Protein AF-A0A354AZF1-F1 (afdb_monomer_lite)

Radius of gyration: 18.81 Å; chains: 1; bounding box: 49×22×41 Å

Secondary structure (DSSP, 8-state):
-HHHHHHHSEEEEEETTEEEEEE----------GGG-PPPHHHHTT-S----------HHHHHHHH--

Structure (mmCIF, N/CA/C/O backbone):
data_AF-A0A354AZF1-F1
#
_entry.id   AF-A0A354AZF1-F1
#
loop_
_atom_site.group_PDB
_atom_site.id
_atom_site.type_symbol
_atom_site.label_atom_id
_atom_site.label_alt_id
_atom_site.label_comp_id
_atom_site.label_asym_id
_atom_site.label_entity_id
_atom_site.label_seq_id
_atom_site.pdbx_PDB_ins_code
_atom_site.Cartn_x
_atom_site.Cartn_y
_atom_site.Cartn_z
_atom_site.occupancy
_atom_site.B_iso_or_equiv
_atom_site.auth_seq_id
_atom_site.auth_comp_id
_atom_site.auth_asym_id
_atom_site.auth_atom_id
_atom_site.pdbx_PDB_model_num
ATOM 1 N N . VAL A 1 1 ? 8.908 0.362 -4.481 1.00 85.38 1 VAL A N 1
ATOM 2 C CA . VAL A 1 1 ? 8.485 -0.573 -5.554 1.00 85.38 1 VAL A CA 1
ATOM 3 C C . VAL A 1 1 ? 6.968 -0.665 -5.661 1.00 85.38 1 VAL A C 1
ATOM 5 O O . VAL A 1 1 ? 6.447 -0.064 -6.579 1.00 85.38 1 VAL A O 1
ATOM 8 N N . LEU A 1 2 ? 6.232 -1.310 -4.740 1.00 91.25 2 LEU A N 1
ATOM 9 C CA . LEU A 1 2 ? 4.768 -1.483 -4.890 1.00 91.25 2 LEU A CA 1
ATOM 10 C C . LEU A 1 2 ? 3.994 -0.163 -5.029 1.00 91.25 2 LEU A C 1
ATOM 12 O O . LEU A 1 2 ? 3.211 -0.009 -5.960 1.00 91.25 2 LEU A O 1
ATOM 16 N N . LEU A 1 3 ? 4.246 0.800 -4.139 1.00 90.81 3 LEU A N 1
ATOM 17 C CA . LEU A 1 3 ? 3.620 2.126 -4.200 1.00 90.81 3 LEU A CA 1
ATOM 18 C C . LEU A 1 3 ? 4.010 2.889 -5.473 1.00 90.81 3 LEU A C 1
ATOM 20 O O . LEU A 1 3 ? 3.166 3.538 -6.078 1.00 90.81 3 LEU A O 1
ATOM 24 N N . ASP A 1 4 ? 5.268 2.777 -5.912 1.00 91.19 4 ASP A N 1
ATOM 25 C CA . ASP A 1 4 ? 5.734 3.402 -7.157 1.00 91.19 4 ASP A CA 1
ATOM 26 C C . ASP A 1 4 ? 5.068 2.770 -8.383 1.00 91.19 4 ASP A C 1
ATOM 28 O O . ASP A 1 4 ? 4.704 3.471 -9.324 1.00 91.19 4 ASP A O 1
ATOM 32 N N . SER A 1 5 ? 4.869 1.451 -8.379 1.00 94.62 5 SER A N 1
ATOM 33 C CA . SER A 1 5 ? 4.191 0.739 -9.461 1.00 94.62 5 SER A CA 1
ATOM 34 C C . SER A 1 5 ? 2.699 1.039 -9.509 1.00 94.62 5 SER A C 1
ATOM 36 O O . SER A 1 5 ? 2.164 1.236 -10.597 1.00 94.62 5 SER A O 1
ATOM 38 N N . ALA A 1 6 ? 2.044 1.135 -8.349 1.00 92.38 6 ALA A N 1
ATOM 39 C CA . ALA A 1 6 ? 0.652 1.565 -8.250 1.00 92.38 6 ALA A CA 1
ATOM 40 C C . ALA A 1 6 ? 0.468 3.003 -8.763 1.00 92.38 6 ALA A C 1
ATOM 42 O O . ALA A 1 6 ? -0.459 3.268 -9.521 1.00 92.38 6 ALA A O 1
ATOM 43 N N . ALA A 1 7 ? 1.375 3.917 -8.398 1.00 90.00 7 ALA A N 1
ATOM 44 C CA . ALA A 1 7 ? 1.300 5.321 -8.800 1.00 90.00 7 ALA A CA 1
ATOM 45 C C . ALA A 1 7 ? 1.679 5.554 -10.275 1.00 90.00 7 ALA A C 1
ATOM 47 O O . ALA A 1 7 ? 1.038 6.345 -10.961 1.00 90.00 7 ALA A O 1
ATOM 48 N N . SER A 1 8 ? 2.720 4.881 -10.777 1.00 93.44 8 SER A N 1
ATOM 49 C CA . SER A 1 8 ? 3.218 5.075 -12.149 1.00 93.44 8 SER A CA 1
ATOM 50 C C . SER A 1 8 ? 2.463 4.267 -13.206 1.00 93.44 8 SER A C 1
ATOM 52 O O . SER A 1 8 ? 2.566 4.564 -14.398 1.00 93.44 8 SER A O 1
ATOM 54 N N . GLY A 1 9 ? 1.747 3.217 -12.799 1.00 95.31 9 GLY A N 1
ATOM 55 C CA . GLY A 1 9 ? 1.093 2.281 -13.709 1.00 95.31 9 GLY A CA 1
ATOM 56 C C . GLY A 1 9 ? 2.046 1.286 -14.385 1.00 95.31 9 GLY A C 1
ATOM 57 O O . GLY A 1 9 ? 1.650 0.598 -15.331 1.00 95.31 9 GLY A O 1
ATOM 58 N N . TRP A 1 10 ? 3.305 1.210 -13.943 1.00 96.94 10 TRP A N 1
ATOM 59 C CA . TRP A 1 10 ? 4.333 0.331 -14.503 1.00 96.94 10 TRP A CA 1
ATOM 60 C C . TRP A 1 10 ? 5.145 -0.350 -13.403 1.00 96.94 10 TRP A C 1
ATOM 62 O O . TRP A 1 10 ? 5.540 0.271 -12.419 1.00 96.94 10 TRP A O 1
ATOM 72 N N . ASN A 1 11 ? 5.455 -1.628 -13.594 1.00 96.44 11 ASN A N 1
ATOM 73 C CA . ASN A 1 11 ? 6.418 -2.338 -12.762 1.00 96.44 11 ASN A CA 1
ATOM 74 C C . ASN A 1 11 ? 7.695 -2.590 -13.564 1.00 96.44 11 ASN A C 1
ATOM 76 O O . ASN A 1 11 ? 7.634 -3.105 -14.684 1.00 96.44 11 ASN A O 1
ATOM 80 N N . THR A 1 12 ? 8.831 -2.224 -12.978 1.00 95.38 12 THR A N 1
ATOM 81 C CA . THR A 1 12 ? 10.163 -2.447 -13.541 1.00 95.38 12 THR A CA 1
ATOM 82 C C . THR A 1 12 ? 10.896 -3.430 -12.643 1.00 95.38 12 THR A C 1
ATOM 84 O O . THR A 1 12 ? 11.020 -3.198 -11.440 1.00 95.38 12 THR A O 1
ATOM 87 N N . VAL A 1 13 ? 11.371 -4.526 -13.225 1.00 94.75 13 VAL A N 1
ATOM 88 C CA . VAL A 1 13 ? 12.113 -5.576 -12.527 1.00 94.75 13 VAL A CA 1
ATOM 89 C C . VAL A 1 13 ? 13.529 -5.600 -13.075 1.00 94.75 13 VAL A C 1
ATOM 91 O O . VAL A 1 13 ? 13.728 -5.867 -14.259 1.00 94.75 13 VAL A O 1
ATOM 94 N N . GLU A 1 14 ? 14.496 -5.341 -12.199 1.00 95.50 14 GLU A N 1
ATOM 95 C CA . GLU A 1 14 ? 15.922 -5.385 -12.511 1.00 95.50 14 GLU A CA 1
ATOM 96 C C . GLU A 1 14 ? 16.612 -6.383 -11.590 1.00 95.50 14 GLU A C 1
ATOM 98 O O . GLU A 1 14 ? 16.656 -6.193 -10.371 1.00 95.50 14 GLU A O 1
ATOM 103 N N . ARG A 1 15 ? 17.117 -7.481 -12.156 1.00 95.69 15 ARG A N 1
ATOM 104 C CA . ARG A 1 15 ? 17.803 -8.518 -11.381 1.00 95.69 15 ARG A CA 1
ATOM 105 C C . ARG A 1 15 ? 18.730 -9.345 -12.260 1.00 95.69 15 ARG A C 1
ATOM 107 O O . ARG A 1 15 ? 18.310 -9.811 -13.309 1.00 95.69 15 ARG A O 1
ATOM 114 N N . GLU A 1 16 ? 19.966 -9.562 -11.806 1.00 95.94 16 GLU A N 1
ATOM 115 C CA . GLU A 1 16 ? 20.916 -10.507 -12.431 1.00 95.94 16 GLU A CA 1
ATOM 116 C C . GLU A 1 16 ? 21.090 -10.290 -13.953 1.00 95.94 16 GLU A C 1
ATOM 118 O O . GLU A 1 16 ? 21.165 -11.233 -14.732 1.00 95.94 16 GLU A O 1
ATOM 123 N N . GLY A 1 17 ? 21.130 -9.029 -14.398 1.00 94.31 17 GLY A N 1
ATOM 124 C CA . GLY A 1 17 ? 21.264 -8.677 -15.820 1.00 94.31 17 GLY A CA 1
ATOM 125 C C . GLY A 1 17 ? 19.959 -8.716 -16.627 1.00 94.31 17 GLY A C 1
ATOM 126 O O . GLY A 1 17 ? 19.965 -8.368 -17.805 1.00 94.31 17 GLY A O 1
ATOM 127 N N . VAL A 1 18 ? 18.835 -9.081 -16.009 1.00 93.44 18 VAL A N 1
ATOM 128 C CA . VAL A 1 18 ? 17.495 -8.988 -16.598 1.00 93.44 18 VAL A CA 1
ATOM 129 C C . VAL A 1 18 ? 16.883 -7.633 -16.249 1.00 93.44 18 VAL A C 1
ATOM 131 O O . VAL A 1 18 ? 16.817 -7.276 -15.074 1.00 93.44 18 VAL A O 1
ATOM 134 N N . SER A 1 19 ? 16.410 -6.900 -17.263 1.00 96.44 19 SER A N 1
ATOM 135 C CA . SER A 1 19 ? 15.615 -5.676 -17.108 1.00 96.44 19 SER A CA 1
ATOM 136 C C . SER A 1 19 ? 14.319 -5.821 -17.900 1.00 96.44 19 SER A C 1
ATOM 138 O O . SER A 1 19 ? 14.331 -5.951 -19.126 1.00 96.44 19 SER A O 1
ATOM 140 N N . VAL A 1 20 ? 13.195 -5.866 -17.186 1.00 96.31 20 VAL A N 1
ATOM 141 C CA . VAL A 1 20 ? 11.860 -6.041 -17.769 1.00 96.31 20 VAL A CA 1
ATOM 142 C C . VAL A 1 20 ? 10.930 -4.974 -17.219 1.00 96.31 20 VAL A C 1
ATOM 144 O O . VAL A 1 20 ? 10.929 -4.683 -16.025 1.00 96.31 20 VAL A O 1
ATOM 147 N N . ARG A 1 21 ? 10.084 -4.425 -18.093 1.00 96.44 21 ARG A N 1
ATOM 148 C CA . ARG A 1 21 ? 9.032 -3.480 -17.727 1.00 96.44 21 ARG A CA 1
ATOM 149 C C . ARG A 1 21 ? 7.685 -3.974 -18.239 1.00 96.44 21 ARG A C 1
ATOM 151 O O . ARG A 1 21 ? 7.562 -4.318 -19.412 1.00 96.44 21 ARG A O 1
ATOM 158 N N . HIS A 1 22 ? 6.671 -3.974 -17.380 1.00 95.75 22 HIS A N 1
ATOM 159 C CA . HIS A 1 22 ? 5.311 -4.377 -17.746 1.00 95.75 22 HIS A CA 1
ATOM 160 C C . HIS A 1 22 ? 4.252 -3.448 -17.131 1.00 95.75 22 HIS A C 1
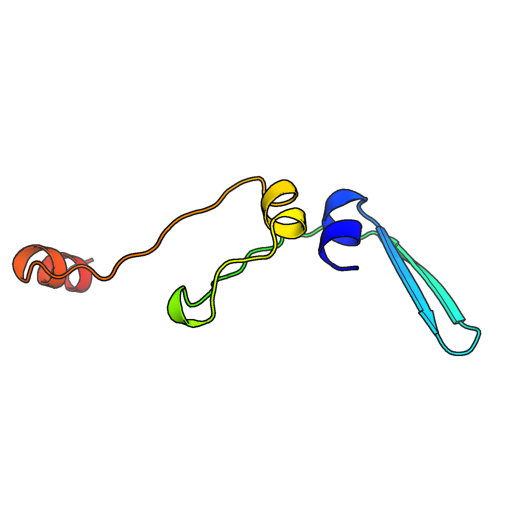ATOM 162 O O . HIS A 1 22 ? 4.513 -2.828 -16.092 1.00 95.75 22 HIS A O 1
ATOM 168 N N . PRO A 1 23 ? 3.058 -3.321 -17.745 1.00 97.56 23 PRO A N 1
ATOM 169 C CA . PRO A 1 23 ? 1.971 -2.545 -17.162 1.00 97.56 23 PRO A CA 1
ATOM 170 C C . PRO A 1 23 ? 1.592 -3.073 -15.773 1.00 97.56 23 PRO A C 1
ATOM 172 O O . PRO A 1 23 ? 1.589 -4.284 -15.537 1.00 97.56 23 PRO A O 1
ATOM 175 N N . ALA A 1 24 ? 1.253 -2.163 -14.865 1.00 96.81 24 ALA A N 1
ATOM 176 C CA . ALA A 1 24 ? 0.791 -2.462 -13.517 1.00 96.81 24 ALA A CA 1
ATOM 177 C C . ALA A 1 24 ? -0.489 -1.667 -13.241 1.00 96.81 24 ALA A C 1
ATOM 179 O O . ALA A 1 24 ? -0.474 -0.444 -13.187 1.00 96.81 24 ALA A O 1
ATOM 180 N N . ARG A 1 25 ? -1.623 -2.358 -13.105 1.00 94.94 25 ARG A N 1
ATOM 181 C CA . ARG A 1 25 ? -2.930 -1.738 -12.852 1.00 94.94 25 ARG A CA 1
ATOM 182 C C . ARG A 1 25 ? -3.578 -2.416 -11.661 1.00 94.94 25 ARG A C 1
ATOM 184 O O . ARG A 1 25 ? -4.204 -3.459 -11.811 1.00 94.94 25 ARG A O 1
ATOM 191 N N . PHE A 1 26 ? -3.378 -1.844 -10.483 1.00 93.88 26 PHE A N 1
ATOM 192 C CA . PHE A 1 26 ? -3.929 -2.367 -9.241 1.00 93.88 26 PHE A CA 1
ATOM 193 C C . PHE A 1 26 ? -4.129 -1.247 -8.223 1.00 93.88 26 PHE A C 1
ATOM 195 O O . PHE A 1 26 ? -3.518 -0.184 -8.324 1.00 93.88 26 PHE A O 1
ATOM 202 N N . VAL A 1 27 ? -4.978 -1.514 -7.234 1.00 92.38 27 VAL A N 1
ATOM 203 C CA . VAL A 1 27 ? -5.145 -0.676 -6.045 1.00 92.38 27 VAL A CA 1
ATOM 204 C C . VAL A 1 27 ? -4.485 -1.396 -4.878 1.00 92.38 27 VAL A C 1
ATOM 206 O O . VAL A 1 27 ? -4.699 -2.593 -4.691 1.00 92.38 27 VAL A O 1
ATOM 209 N N . LEU A 1 28 ? -3.664 -0.680 -4.111 1.00 91.25 28 LEU A N 1
ATOM 210 C CA . LEU A 1 28 ? -3.055 -1.221 -2.902 1.00 91.25 28 LEU A CA 1
ATOM 211 C C . LEU A 1 28 ? -3.992 -0.990 -1.716 1.00 91.25 28 LEU A C 1
ATOM 213 O O . LEU A 1 28 ? -4.336 0.149 -1.410 1.00 91.25 28 LEU A O 1
ATOM 217 N N . ILE A 1 29 ? -4.367 -2.074 -1.043 1.00 91.31 29 ILE A N 1
ATOM 218 C CA . ILE A 1 29 ? -5.117 -2.052 0.212 1.00 91.31 29 ILE A CA 1
ATOM 219 C C . ILE A 1 29 ? -4.251 -2.747 1.257 1.00 91.31 29 ILE A C 1
ATOM 221 O O . ILE A 1 29 ? -3.681 -3.804 0.985 1.00 91.31 29 ILE A O 1
ATOM 225 N N . GLY A 1 30 ? -4.137 -2.147 2.437 1.00 88.69 30 GLY A N 1
ATOM 226 C CA . GLY A 1 30 ? -3.407 -2.721 3.559 1.00 88.69 30 GLY A CA 1
ATOM 227 C C . GLY A 1 30 ? -4.175 -2.530 4.857 1.00 88.69 30 GLY A C 1
ATOM 228 O O . GLY A 1 30 ? -4.861 -1.526 5.036 1.00 88.69 30 GLY A O 1
ATOM 229 N N . SER A 1 31 ? -4.039 -3.494 5.758 1.00 89.75 31 SER A N 1
ATOM 230 C CA . SER A 1 31 ? -4.414 -3.368 7.164 1.00 89.75 31 SER A CA 1
ATOM 231 C C . SER 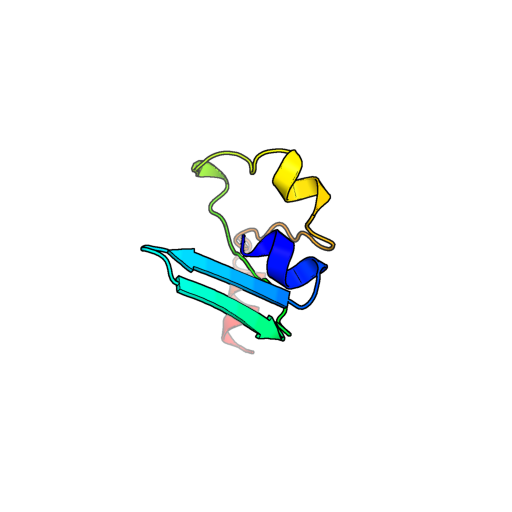A 1 31 ? -3.144 -3.413 8.001 1.00 89.75 31 SER A C 1
ATOM 233 O O . SER A 1 31 ? -2.266 -4.230 7.725 1.00 89.75 31 SER A O 1
ATOM 235 N N . GLY A 1 32 ? -3.055 -2.568 9.021 1.00 87.56 32 GLY A N 1
ATOM 236 C CA . GLY A 1 32 ? -1.953 -2.583 9.981 1.00 87.56 32 GLY A CA 1
ATOM 237 C C . GLY A 1 32 ? -2.480 -2.695 11.403 1.00 87.56 32 GLY A C 1
ATOM 238 O O . GLY A 1 32 ? -3.578 -2.215 11.689 1.00 87.56 32 GLY A O 1
ATOM 239 N N . ASN A 1 33 ? -1.700 -3.324 12.282 1.00 87.06 33 ASN A N 1
ATOM 240 C CA . ASN A 1 33 ? -1.932 -3.265 13.718 1.00 87.06 33 ASN A CA 1
ATOM 241 C C . ASN A 1 33 ? -1.296 -1.973 14.270 1.00 87.06 33 ASN A C 1
ATOM 243 O O . ASN A 1 33 ? -0.077 -1.836 14.170 1.00 87.06 33 ASN A O 1
ATOM 247 N N . PRO A 1 34 ? -2.065 -1.042 14.867 1.00 80.25 34 PRO A N 1
ATOM 248 C CA . PRO A 1 34 ? -1.508 0.181 15.452 1.00 80.25 34 PRO A CA 1
ATOM 249 C C . PRO A 1 34 ? -0.438 -0.075 16.525 1.00 80.25 34 PRO A C 1
ATOM 251 O O . PRO A 1 34 ? 0.435 0.764 16.737 1.00 80.25 34 PRO A O 1
ATOM 254 N N . GLU A 1 35 ? -0.479 -1.232 17.194 1.00 87.19 35 GLU A N 1
ATOM 255 C CA . GLU A 1 35 ? 0.496 -1.607 18.229 1.00 87.19 35 GLU A CA 1
ATOM 256 C C . GLU A 1 35 ? 1.903 -1.874 17.668 1.00 87.19 35 GLU A C 1
ATOM 258 O O . GLU A 1 35 ? 2.882 -1.800 18.407 1.00 87.19 35 GLU A O 1
ATOM 263 N N . GLU A 1 36 ? 2.028 -2.137 16.364 1.00 87.50 36 GLU A N 1
ATOM 264 C CA . GLU A 1 36 ? 3.320 -2.324 15.686 1.00 87.50 36 GLU A CA 1
ATOM 265 C C . GLU A 1 36 ? 4.012 -0.990 15.349 1.00 87.50 36 GLU A C 1
ATOM 267 O O . GLU A 1 36 ? 5.127 -0.969 14.822 1.00 87.50 36 GLU A O 1
ATOM 272 N N . GLY A 1 37 ? 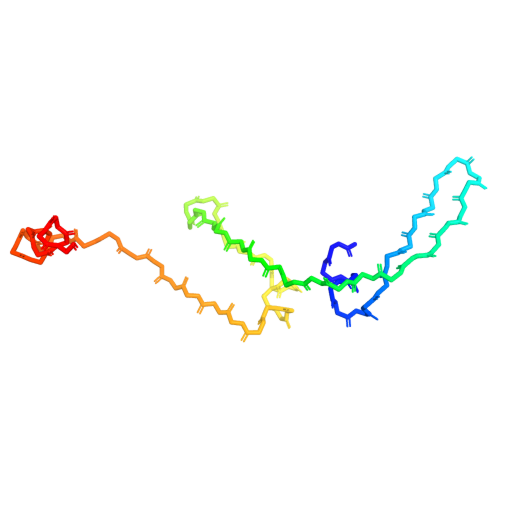3.374 0.128 15.704 1.00 84.06 37 GLY A N 1
ATOM 273 C CA . GLY A 1 37 ? 3.849 1.478 15.451 1.00 84.06 37 GLY A CA 1
ATOM 274 C C . GLY A 1 37 ? 3.209 2.112 14.221 1.00 84.06 37 GLY A C 1
ATOM 275 O O . GLY A 1 37 ? 2.508 1.482 1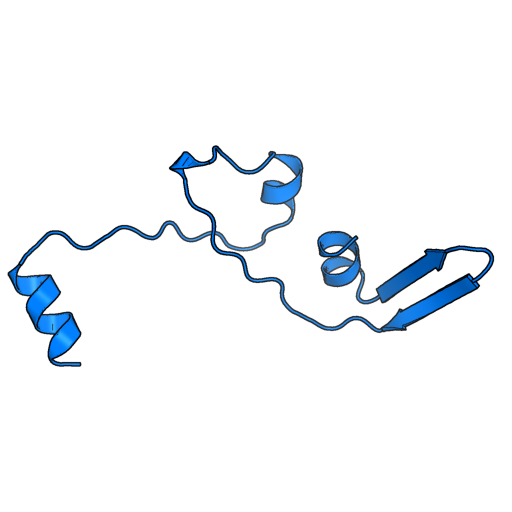3.430 1.00 84.06 37 GLY A O 1
ATOM 276 N N . GLU A 1 38 ? 3.444 3.412 14.069 1.00 82.38 38 GLU A N 1
ATOM 277 C CA . GLU A 1 38 ? 2.880 4.173 12.961 1.00 82.38 38 GLU A CA 1
ATOM 278 C C . GLU A 1 38 ? 3.624 3.913 11.647 1.00 82.38 38 GLU A C 1
ATOM 280 O O . GLU A 1 38 ? 4.835 3.664 11.603 1.00 82.38 38 GLU A O 1
ATOM 285 N N . LEU A 1 39 ? 2.889 4.022 10.538 1.00 82.56 39 LEU A N 1
ATOM 286 C CA . LEU A 1 39 ? 3.491 4.026 9.213 1.00 82.56 39 LEU A CA 1
ATOM 287 C C . LEU A 1 39 ? 4.451 5.209 9.081 1.00 82.56 39 LEU A C 1
ATOM 289 O O . LEU A 1 39 ? 4.176 6.324 9.519 1.00 82.56 39 LEU A O 1
ATOM 293 N N . ARG A 1 40 ? 5.577 4.974 8.401 1.00 86.25 40 ARG A N 1
ATOM 294 C CA . ARG A 1 40 ? 6.524 6.045 8.080 1.00 86.25 40 ARG A CA 1
ATOM 295 C C . ARG A 1 40 ? 5.800 7.162 7.304 1.00 86.25 40 ARG A C 1
ATOM 297 O O . ARG A 1 40 ? 5.080 6.831 6.357 1.00 86.25 40 ARG A O 1
ATOM 304 N N . PRO A 1 41 ? 6.036 8.453 7.607 1.00 85.25 41 PRO A N 1
ATOM 305 C CA . PRO A 1 41 ? 5.339 9.571 6.960 1.00 85.25 41 PRO A CA 1
ATOM 306 C C . PRO A 1 41 ? 5.371 9.529 5.427 1.00 85.25 41 PRO A C 1
ATOM 308 O O . PRO A 1 41 ? 4.369 9.791 4.774 1.00 85.25 41 PRO A O 1
ATOM 311 N N . GLN A 1 42 ? 6.483 9.072 4.839 1.00 84.00 42 GLN A N 1
ATOM 312 C CA . GLN A 1 42 ? 6.638 8.982 3.382 1.00 84.00 42 GLN A CA 1
ATOM 313 C C . GLN A 1 42 ? 5.676 7.982 2.719 1.00 84.00 42 GLN A C 1
ATOM 315 O O . GLN A 1 42 ? 5.445 8.051 1.512 1.00 84.00 42 GLN A O 1
ATOM 320 N N . LEU A 1 43 ? 5.164 7.011 3.481 1.00 83.44 43 LEU A N 1
ATOM 321 C CA . LEU A 1 43 ? 4.152 6.068 3.011 1.00 83.44 43 LEU A CA 1
ATOM 322 C C . LEU A 1 43 ? 2.756 6.675 3.145 1.00 83.44 43 LEU A C 1
ATOM 324 O O . LEU A 1 43 ? 1.955 6.528 2.227 1.00 83.44 43 LEU A O 1
ATOM 328 N N . LEU A 1 44 ? 2.494 7.383 4.249 1.00 82.69 44 LEU A N 1
ATOM 329 C CA . LEU A 1 44 ? 1.227 8.078 4.492 1.00 82.69 44 LEU A CA 1
ATOM 330 C C . LEU A 1 44 ? 0.935 9.108 3.398 1.00 82.69 44 LEU A C 1
ATOM 332 O O . LEU A 1 44 ? -0.165 9.096 2.854 1.00 82.69 44 LEU A O 1
ATOM 336 N N . ASP A 1 45 ? 1.942 9.879 2.976 1.00 85.81 45 ASP A N 1
ATOM 337 C CA . ASP A 1 45 ? 1.823 10.854 1.878 1.00 85.81 45 ASP A CA 1
ATOM 338 C C . ASP A 1 45 ? 1.395 10.227 0.535 1.00 85.81 45 ASP A C 1
ATOM 340 O O . ASP A 1 45 ? 1.007 10.934 -0.396 1.00 85.81 45 ASP A O 1
ATOM 344 N N . ARG A 1 46 ? 1.485 8.897 0.399 1.00 87.56 46 ARG A N 1
ATOM 345 C CA . ARG A 1 46 ? 1.143 8.160 -0.827 1.00 87.56 46 ARG A CA 1
ATOM 346 C C . ARG A 1 46 ? -0.166 7.382 -0.743 1.00 87.56 46 ARG A C 1
ATOM 348 O O . ARG A 1 46 ? -0.595 6.836 -1.760 1.00 87.56 46 ARG A O 1
ATOM 355 N N . PHE A 1 47 ? -0.809 7.322 0.421 1.00 86.56 47 PHE A N 1
ATOM 356 C CA . PHE A 1 47 ? -2.135 6.730 0.555 1.00 86.56 47 PHE A CA 1
ATOM 357 C C . PHE A 1 47 ? -3.209 7.802 0.368 1.00 86.56 47 PHE A C 1
ATOM 359 O O . PHE A 1 47 ? -3.275 8.773 1.111 1.00 86.56 47 PHE A O 1
ATOM 366 N N . GLY A 1 48 ? -4.089 7.606 -0.617 1.00 87.44 48 GLY A N 1
ATOM 367 C CA . GLY A 1 48 ? -5.210 8.523 -0.861 1.00 87.44 48 GLY A CA 1
ATOM 368 C C . GLY A 1 48 ? -6.353 8.399 0.154 1.00 87.44 48 GLY A C 1
ATOM 369 O O . GLY A 1 48 ? -7.216 9.268 0.207 1.00 87.44 48 GLY A O 1
ATOM 370 N N . MET A 1 49 ? -6.381 7.319 0.943 1.00 89.25 49 MET A N 1
ATOM 371 C CA . MET A 1 49 ? -7.413 7.049 1.943 1.00 89.25 49 MET A CA 1
ATOM 372 C C . MET A 1 49 ? -6.817 6.267 3.116 1.00 89.25 49 MET A C 1
ATOM 374 O O . MET A 1 49 ? -6.068 5.314 2.906 1.00 89.25 49 MET A O 1
ATOM 378 N N . SER A 1 50 ? -7.195 6.640 4.341 1.00 86.25 50 SER A N 1
ATOM 379 C CA . SER A 1 50 ? -6.940 5.852 5.549 1.00 86.25 50 SER A CA 1
ATOM 380 C C . SER A 1 50 ? -8.229 5.723 6.355 1.00 86.25 50 SER A C 1
ATOM 382 O O . SER A 1 50 ? -9.040 6.650 6.383 1.00 86.25 50 SER A O 1
ATOM 384 N N . VAL A 1 51 ? -8.428 4.561 6.973 1.00 88.12 51 VAL A N 1
ATOM 385 C CA . VAL A 1 51 ? -9.574 4.282 7.839 1.00 88.12 51 VAL A CA 1
ATOM 386 C C . VAL A 1 51 ? -9.042 3.643 9.109 1.00 88.12 51 VAL A C 1
ATOM 388 O O . VAL A 1 51 ? -8.359 2.622 9.055 1.00 88.12 51 VAL A O 1
ATOM 391 N N . GLU A 1 52 ? -9.361 4.241 10.252 1.00 86.44 52 GLU A N 1
ATOM 392 C CA . GLU A 1 52 ? -9.093 3.633 11.548 1.00 86.44 52 GLU A CA 1
ATOM 393 C C . GLU A 1 52 ? -10.222 2.653 11.884 1.00 86.44 52 GLU A C 1
ATOM 395 O O . GLU A 1 52 ? -11.395 3.028 11.924 1.00 86.44 52 GLU A O 1
ATOM 400 N N . VAL A 1 53 ? -9.873 1.390 12.128 1.00 87.12 53 VAL A N 1
ATOM 401 C CA . VAL A 1 53 ? -10.834 0.351 12.512 1.00 87.12 53 VAL A CA 1
ATOM 402 C C . VAL A 1 53 ? -10.729 0.114 14.011 1.00 87.12 53 VAL A C 1
ATOM 404 O O . VAL A 1 53 ? -9.655 -0.187 14.527 1.00 87.12 53 VAL A O 1
ATOM 407 N N . ARG A 1 54 ? -11.857 0.226 14.718 1.00 86.69 54 ARG A N 1
ATOM 408 C CA . ARG A 1 54 ? -11.946 -0.029 16.161 1.00 86.69 54 ARG A CA 1
ATOM 409 C C . ARG A 1 54 ? -12.936 -1.146 16.448 1.00 86.69 54 ARG A C 1
ATOM 411 O O . ARG A 1 54 ? -14.001 -1.220 15.841 1.00 86.69 54 ARG A O 1
ATOM 418 N N . THR A 1 55 ? -12.610 -1.982 17.429 1.00 88.06 55 THR A N 1
ATOM 419 C CA . THR A 1 55 ? -13.519 -3.026 17.906 1.00 88.06 55 THR A CA 1
ATOM 420 C C . THR A 1 55 ? -14.723 -2.404 18.607 1.00 88.06 55 THR A C 1
ATOM 422 O O . THR A 1 55 ? -14.565 -1.693 19.602 1.00 88.06 55 THR A O 1
ATOM 425 N N . VAL A 1 56 ? -15.930 -2.722 18.132 1.00 91.38 56 VAL A N 1
ATOM 426 C CA . VAL A 1 56 ? -17.185 -2.350 18.801 1.00 91.38 56 VAL A CA 1
ATOM 427 C C . VAL A 1 56 ? -17.265 -3.053 20.157 1.00 91.38 56 VAL A C 1
ATOM 429 O O . VAL A 1 56 ? -17.148 -4.282 20.240 1.00 91.38 56 VAL A O 1
ATOM 432 N N . ARG A 1 57 ? -17.445 -2.262 21.222 1.00 92.31 57 ARG A N 1
ATOM 433 C CA . ARG A 1 57 ? -17.502 -2.739 22.616 1.00 92.31 57 ARG A CA 1
ATOM 434 C C . ARG A 1 57 ? -18.912 -2.782 23.198 1.00 92.31 57 ARG A C 1
ATOM 436 O O . ARG A 1 57 ? -19.111 -3.463 24.194 1.00 92.31 57 ARG A O 1
ATOM 443 N N . ASP A 1 58 ? -19.858 -2.078 22.587 1.00 94.88 58 ASP A N 1
ATOM 444 C CA . ASP A 1 58 ? -21.253 -2.067 23.017 1.00 94.88 58 ASP A CA 1
ATOM 445 C C . ASP A 1 58 ? -21.905 -3.434 22.733 1.00 94.88 58 ASP A C 1
ATOM 447 O O . ASP A 1 58 ? -21.940 -3.847 21.569 1.00 94.88 58 ASP A O 1
ATOM 451 N N . PRO A 1 59 ? -22.394 -4.156 23.759 1.00 92.94 59 PRO A N 1
ATOM 452 C CA . PRO A 1 59 ? -23.044 -5.447 23.578 1.00 92.94 59 PRO A CA 1
ATOM 453 C C . PRO A 1 59 ? -24.234 -5.401 22.616 1.00 92.94 59 PRO A C 1
ATOM 455 O O . PRO A 1 59 ? -24.374 -6.315 21.805 1.00 92.94 59 PRO A O 1
ATOM 458 N N . GLU A 1 60 ? -25.054 -4.350 22.664 1.00 94.44 60 GLU A N 1
ATOM 459 C CA . GLU A 1 60 ? -26.258 -4.238 21.834 1.00 94.44 60 GLU A CA 1
ATOM 460 C C . GLU A 1 60 ? -25.878 -4.098 20.357 1.00 94.44 60 GLU A C 1
ATOM 462 O O . GLU A 1 60 ? -26.386 -4.829 19.505 1.00 94.44 60 GLU A O 1
ATOM 467 N N . LEU A 1 61 ? -24.894 -3.244 20.055 1.00 93.50 61 LEU A N 1
ATOM 468 C CA . LEU A 1 61 ? -24.364 -3.101 18.695 1.00 93.50 61 LEU A CA 1
ATOM 469 C C . LEU A 1 61 ? -23.658 -4.373 18.210 1.00 93.50 61 LEU A C 1
ATOM 471 O O . LEU A 1 61 ? -23.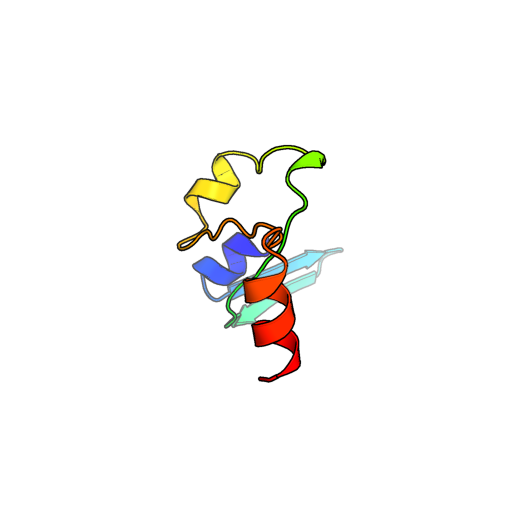694 -4.685 17.023 1.00 93.50 61 LEU A O 1
ATOM 475 N N . ARG A 1 62 ? -23.014 -5.133 19.104 1.00 92.25 62 ARG A N 1
ATOM 476 C CA . ARG A 1 62 ? -22.372 -6.405 18.735 1.00 92.25 62 ARG A CA 1
ATOM 477 C C . ARG A 1 62 ? -23.383 -7.480 18.347 1.00 92.25 62 ARG A C 1
ATOM 479 O O . ARG A 1 62 ? -23.079 -8.262 17.452 1.00 92.25 62 ARG A O 1
ATOM 486 N N . VAL A 1 63 ? -24.550 -7.521 18.995 1.00 91.50 63 VAL A N 1
ATOM 487 C CA . VAL A 1 63 ? -25.639 -8.441 18.621 1.00 91.50 63 VAL A CA 1
ATOM 488 C C . VAL A 1 63 ? -26.137 -8.120 17.212 1.00 91.50 63 VAL A C 1
ATOM 490 O O . VAL A 1 63 ? -26.233 -9.022 16.387 1.00 91.50 63 VAL A O 1
ATOM 493 N N 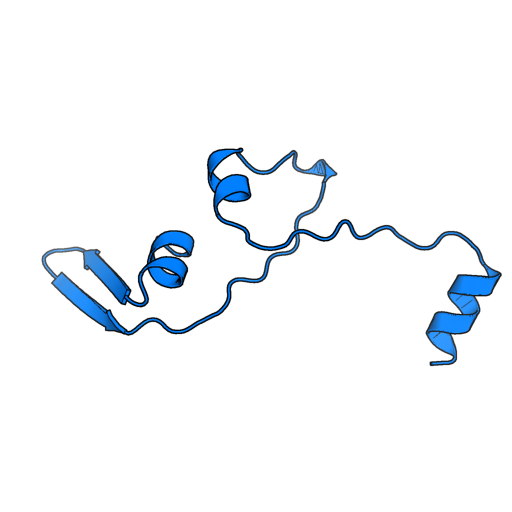. GLN A 1 64 ? -26.318 -6.835 16.890 1.00 91.00 64 GLN A N 1
ATOM 494 C CA . GLN A 1 64 ? -26.770 -6.406 15.560 1.00 91.00 64 GLN A CA 1
ATOM 495 C C . GLN A 1 64 ? -25.849 -6.858 14.415 1.00 91.00 64 GLN A C 1
ATOM 497 O O . GLN A 1 64 ? -26.332 -7.075 13.311 1.00 91.00 64 GLN A O 1
ATOM 502 N N . VAL A 1 65 ? -24.541 -7.018 14.654 1.00 87.06 65 VAL A N 1
ATOM 503 C CA . VAL A 1 65 ? -23.586 -7.505 13.637 1.00 87.06 65 VAL A CA 1
ATOM 504 C C . VAL A 1 65 ? -23.797 -8.984 13.299 1.00 87.06 65 VAL A C 1
ATOM 506 O O . VAL A 1 65 ? -23.496 -9.390 12.183 1.00 87.06 65 VAL A O 1
ATOM 509 N N . VAL A 1 66 ? -24.280 -9.795 14.245 1.00 85.75 66 VAL A N 1
ATOM 510 C CA . VAL A 1 66 ? -24.545 -11.230 14.022 1.00 85.75 66 VAL A CA 1
ATOM 511 C C . VAL A 1 66 ? -25.861 -11.446 13.273 1.00 85.75 66 VAL A C 1
ATOM 513 O O . VAL A 1 66 ? -25.987 -12.418 12.536 1.00 85.75 66 VAL A O 1
ATOM 516 N N . ASP A 1 67 ? -26.819 -10.536 13.452 1.00 78.69 67 ASP A N 1
ATOM 517 C CA . ASP A 1 67 ? -28.144 -10.596 12.825 1.00 78.69 67 ASP A CA 1
ATOM 518 C C . ASP A 1 67 ? -28.179 -10.034 11.381 1.00 78.69 67 ASP A C 1
ATOM 520 O O . ASP A 1 67 ? -29.247 -10.003 10.766 1.00 78.69 67 ASP A O 1
ATOM 524 N N . GLN A 1 68 ? -27.039 -9.575 10.842 1.00 56.94 68 GLN A N 1
ATOM 525 C CA . GLN A 1 68 ? -26.852 -9.116 9.450 1.00 56.94 68 GLN A CA 1
ATOM 526 C C . GLN A 1 68 ? -26.347 -10.252 8.553 1.00 56.94 68 GLN A C 1
ATOM 528 O O . GLN A 1 68 ? -26.843 -10.346 7.407 1.00 56.94 68 GLN A O 1
#

pLDDT: mean 89.8, std 6.1, range [56.94, 97.56]

Foldseek 3Di:
DVLCCQVVQKDWDDDPNDTDIDGHHDDDDDDDDCVVDDDDVVVVVSDPDDDDDDDDPDPVVVVVVVVD

Sequence (68 aa):
VLLDSAASGWNTVEREGVSVRHPARFVLIGSGNPEEGELRPQLLDRFGMSVEVRTVRDPELRVQVVDQ